Protein AF-A0A970ELD9-F1 (afdb_monomer_lite)

Secondary structure (DSSP, 8-state):
---EEEEEEEEEETTEEEEEEEEEEEHHHHHHHHHHHHHTTPEEEEEEEEEEE-

Foldseek 3Di:
DQKFFKKWWWKAAPVGIDIDIDGRHGPVRVVVVVVVCVVNVIGTDDMDTPDIDD

Radius of gyration: 11.44 Å; chains: 1; bounding box: 31×14×30 Å

Sequence (54 aa):
MLQRFEYMIVYTTPKGRRVALYKGMAQKELDRLLKRLRREGCKIDKIVIVRHCN

pLDDT: mean 90.59, std 8.51, range [57.41, 96.25]

Structure (mmCIF, N/CA/C/O backbone):
data_AF-A0A970ELD9-F1
#
_entry.id   AF-A0A970ELD9-F1
#
loop_
_atom_site.group_PDB
_atom_site.id
_atom_site.type_symbol
_atom_site.label_atom_id
_atom_site.label_alt_id
_atom_site.label_comp_id
_atom_site.label_asym_id
_atom_site.label_entity_id
_atom_site.label_seq_id
_atom_site.pdbx_PDB_ins_code
_atom_site.Cartn_x
_atom_site.Cartn_y
_atom_site.Cartn_z
_atom_site.occupancy
_atom_site.B_iso_or_equiv
_atom_site.auth_seq_id
_atom_site.auth_comp_id
_atom_site.auth_asym_id
_atom_site.auth_atom_id
_atom_site.pdbx_PDB_model_num
ATOM 1 N N . MET A 1 1 ? 18.751 3.248 -14.708 1.00 57.41 1 MET A N 1
ATOM 2 C CA . MET A 1 1 ? 17.321 3.526 -14.971 1.00 57.41 1 MET A CA 1
ATOM 3 C C . MET A 1 1 ? 16.521 3.184 -13.726 1.00 57.41 1 MET A C 1
ATOM 5 O O . MET A 1 1 ? 16.688 2.089 -13.206 1.00 57.41 1 MET A O 1
ATOM 9 N N . LEU A 1 2 ? 15.718 4.112 -13.202 1.00 63.31 2 LEU A N 1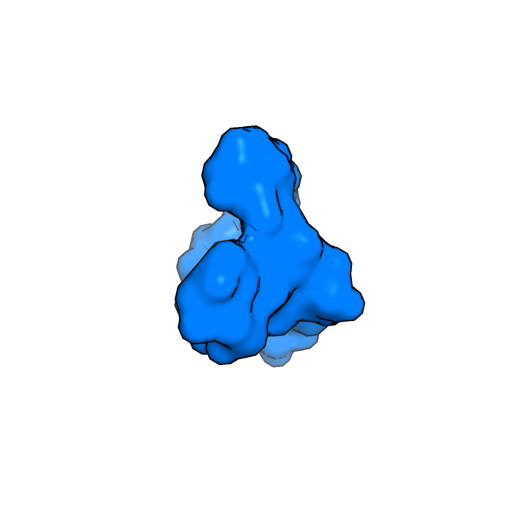
ATOM 10 C CA . LEU A 1 2 ? 14.785 3.809 -12.112 1.00 63.31 2 LEU A CA 1
ATOM 11 C C . LEU A 1 2 ? 13.565 3.118 -12.724 1.00 63.31 2 LEU A C 1
ATOM 13 O O . LEU A 1 2 ? 12.784 3.772 -13.405 1.00 63.31 2 LEU 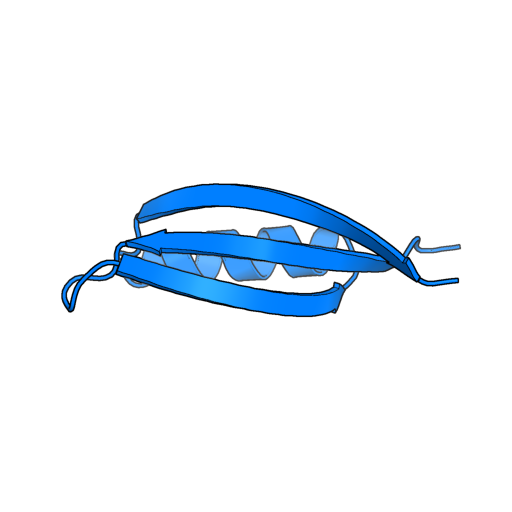A O 1
ATOM 17 N N . GLN A 1 3 ? 13.434 1.807 -12.511 1.00 81.50 3 GLN A N 1
ATOM 18 C CA . GLN A 1 3 ? 12.254 1.065 -12.951 1.00 81.50 3 GLN A CA 1
ATOM 19 C C . GLN A 1 3 ? 11.021 1.605 -12.217 1.00 81.50 3 GLN A C 1
ATOM 21 O O . GLN A 1 3 ? 11.029 1.758 -10.989 1.00 81.50 3 GLN A O 1
ATOM 26 N N . ARG A 1 4 ? 9.983 1.931 -12.985 1.00 88.50 4 ARG A N 1
ATOM 27 C CA . ARG A 1 4 ? 8.696 2.405 -12.482 1.00 88.50 4 ARG A CA 1
ATOM 28 C C . ARG A 1 4 ? 7.662 1.313 -12.667 1.00 88.50 4 ARG A C 1
ATOM 30 O O . ARG A 1 4 ? 7.733 0.534 -13.610 1.00 88.50 4 ARG A O 1
ATOM 37 N N . PHE A 1 5 ? 6.689 1.269 -11.773 1.00 90.88 5 PHE A N 1
ATOM 38 C CA . PHE A 1 5 ? 5.680 0.225 -11.769 1.00 90.88 5 PHE A CA 1
ATOM 39 C C . PHE A 1 5 ? 4.300 0.805 -11.531 1.00 90.88 5 PHE A C 1
ATOM 41 O O . PHE A 1 5 ? 4.132 1.906 -11.002 1.00 90.88 5 PHE A O 1
ATOM 48 N N . GLU A 1 6 ? 3.298 0.028 -11.901 1.00 92.94 6 GLU A N 1
ATOM 49 C CA . GLU A 1 6 ? 1.954 0.215 -11.392 1.00 92.94 6 GLU A CA 1
ATOM 50 C C . GLU A 1 6 ? 1.718 -0.720 -10.211 1.00 92.94 6 GLU A C 1
ATOM 52 O O . GLU A 1 6 ? 1.868 -1.933 -10.344 1.00 92.94 6 GLU A O 1
ATOM 57 N N . TYR A 1 7 ? 1.342 -0.159 -9.066 1.00 94.31 7 TYR A N 1
ATOM 58 C CA . TYR A 1 7 ? 1.028 -0.907 -7.856 1.00 94.31 7 TYR A CA 1
ATOM 59 C C . TYR A 1 7 ? -0.462 -0.836 -7.557 1.00 94.31 7 TYR A C 1
ATOM 61 O O . TYR A 1 7 ? -1.034 0.247 -7.459 1.00 94.31 7 TYR A O 1
ATOM 69 N N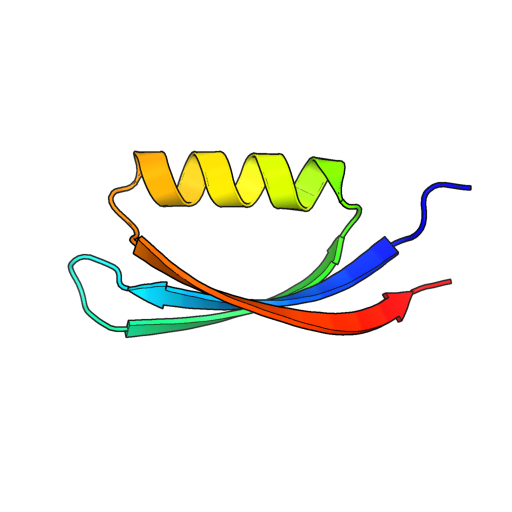 . MET A 1 8 ? -1.078 -1.986 -7.323 1.00 94.94 8 MET A N 1
ATOM 70 C CA . MET A 1 8 ? -2.375 -2.075 -6.668 1.00 94.94 8 MET A CA 1
ATOM 71 C C . MET A 1 8 ? -2.152 -2.357 -5.184 1.00 94.94 8 MET A C 1
ATOM 73 O O . MET A 1 8 ? -1.535 -3.360 -4.823 1.00 94.94 8 MET A O 1
ATOM 77 N N . ILE A 1 9 ? -2.661 -1.483 -4.322 1.00 95.75 9 ILE A N 1
ATOM 78 C CA . ILE A 1 9 ? -2.540 -1.594 -2.869 1.00 95.75 9 ILE A CA 1
ATOM 79 C C . ILE A 1 9 ? -3.935 -1.761 -2.278 1.00 95.75 9 ILE A C 1
ATOM 81 O O . ILE A 1 9 ? -4.813 -0.917 -2.456 1.00 95.75 9 ILE A O 1
ATOM 85 N N . VAL A 1 10 ? -4.123 -2.855 -1.549 1.00 96.00 10 VAL A N 1
ATOM 86 C CA . VAL A 1 10 ? -5.298 -3.113 -0.721 1.00 96.00 10 VAL A CA 1
ATOM 87 C C . VAL A 1 10 ? -4.921 -2.798 0.715 1.00 96.00 10 VAL A C 1
ATOM 89 O O . VAL A 1 10 ? -3.933 -3.330 1.229 1.00 96.00 10 VAL A O 1
ATOM 92 N N . TYR A 1 11 ? -5.687 -1.925 1.354 1.00 96.25 11 TYR A N 1
ATOM 93 C CA . TYR A 1 11 ? -5.441 -1.518 2.729 1.00 96.25 11 TYR A CA 1
ATOM 94 C C . TYR A 1 11 ? -6.743 -1.217 3.463 1.00 96.25 11 TYR A C 1
ATOM 96 O O . TYR A 1 11 ? -7.729 -0.769 2.880 1.00 96.25 11 TYR A O 1
ATOM 104 N N . THR A 1 12 ? -6.737 -1.439 4.767 1.00 95.62 12 THR A N 1
ATOM 105 C CA . THR A 1 12 ? -7.863 -1.178 5.653 1.00 95.62 12 THR A CA 1
ATOM 106 C C . THR A 1 12 ? -7.628 0.118 6.413 1.00 95.62 12 THR A C 1
ATOM 108 O O . THR A 1 12 ? -6.599 0.300 7.061 1.00 95.62 12 THR A O 1
ATOM 111 N N . THR A 1 13 ? -8.587 1.032 6.307 1.00 93.31 13 THR A N 1
ATOM 112 C CA . THR A 1 13 ? -8.634 2.300 7.045 1.00 93.31 13 THR A CA 1
ATOM 113 C C . THR A 1 13 ? -9.609 2.178 8.220 1.00 93.31 13 THR A C 1
ATOM 115 O O . THR A 1 13 ? -10.439 1.264 8.214 1.00 93.31 13 THR A O 1
ATOM 118 N N . PRO A 1 14 ? -9.631 3.135 9.165 1.00 88.69 14 PRO A N 1
ATOM 119 C CA . PRO A 1 14 ? -10.676 3.188 10.192 1.00 88.69 14 PRO A CA 1
ATOM 120 C C . PRO A 1 14 ? -12.105 3.258 9.625 1.00 88.69 14 PRO A C 1
ATOM 122 O O . PRO A 1 14 ? -13.056 2.876 10.293 1.00 88.69 14 PRO A O 1
ATOM 125 N N . LYS A 1 15 ? -12.264 3.722 8.377 1.00 91.12 15 LYS A N 1
ATOM 126 C CA . LYS A 1 15 ? -13.551 3.805 7.666 1.00 91.12 15 LYS A CA 1
ATOM 127 C C . LYS A 1 15 ? -13.863 2.556 6.829 1.00 91.12 15 LYS A C 1
ATOM 129 O O . LYS A 1 15 ? -14.814 2.568 6.054 1.00 91.12 15 LYS A O 1
ATOM 134 N N . GLY A 1 16 ? -13.041 1.511 6.928 1.00 92.44 16 GLY A N 1
ATOM 135 C CA . GLY A 1 16 ? -13.189 0.262 6.187 1.00 92.44 16 GLY A CA 1
ATOM 136 C C . GLY A 1 16 ? -12.114 0.026 5.127 1.00 92.44 16 GLY A C 1
ATOM 137 O O . GLY A 1 16 ? -11.126 0.763 5.004 1.00 92.44 16 GLY A O 1
ATOM 138 N N . ARG A 1 17 ? -12.311 -1.053 4.366 1.00 94.19 17 ARG A N 1
ATOM 139 C CA . ARG A 1 17 ? -11.366 -1.563 3.368 1.00 94.19 17 ARG A CA 1
ATOM 140 C C . ARG A 1 17 ? -11.346 -0.694 2.111 1.00 94.19 17 ARG A C 1
ATOM 142 O O . ARG A 1 17 ? -12.388 -0.273 1.613 1.00 94.19 17 ARG A O 1
ATOM 149 N N . ARG A 1 18 ? -10.150 -0.441 1.583 1.00 94.88 18 ARG A N 1
ATOM 150 C CA . ARG A 1 18 ? -9.891 0.350 0.377 1.00 94.88 18 ARG A CA 1
ATOM 151 C 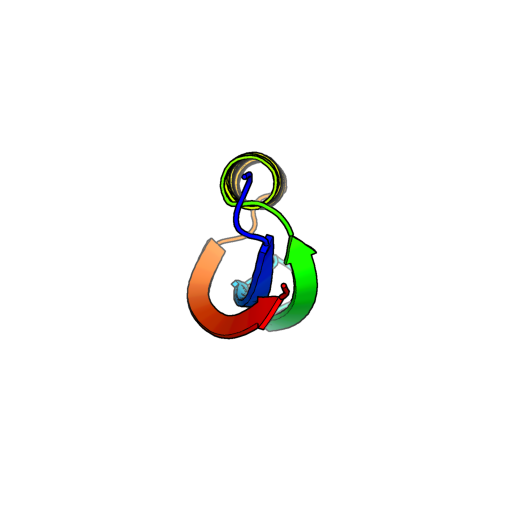C . ARG A 1 18 ? -8.956 -0.401 -0.565 1.00 94.88 18 ARG A C 1
ATOM 153 O O . ARG A 1 18 ? -8.115 -1.195 -0.145 1.00 94.88 18 ARG A O 1
ATOM 160 N N . VAL A 1 19 ? -9.120 -0.127 -1.854 1.00 95.06 19 VAL A N 1
ATOM 161 C CA . VAL A 1 19 ? -8.245 -0.591 -2.931 1.00 95.06 19 VAL A CA 1
ATOM 162 C C . VAL A 1 19 ? -7.859 0.636 -3.744 1.00 95.06 19 VAL A C 1
ATOM 164 O O . VAL A 1 19 ? -8.735 1.403 -4.140 1.00 95.06 19 VAL A O 1
ATOM 167 N N . ALA A 1 20 ? -6.563 0.838 -3.961 1.00 94.19 20 ALA A N 1
ATOM 168 C CA . ALA A 1 20 ? -6.038 1.958 -4.732 1.00 94.19 20 ALA A CA 1
ATOM 169 C C . ALA A 1 20 ? -4.987 1.482 -5.737 1.00 94.19 20 ALA A C 1
ATOM 171 O O . ALA A 1 20 ? -4.248 0.531 -5.481 1.00 94.19 20 ALA A O 1
ATOM 172 N N . LEU A 1 21 ? -4.930 2.165 -6.877 1.00 94.38 21 LEU A N 1
ATOM 173 C CA . LEU A 1 21 ? -4.034 1.867 -7.986 1.00 94.38 21 LEU A CA 1
ATOM 174 C C . LEU A 1 21 ? -3.107 3.064 -8.211 1.00 94.38 21 LEU A C 1
ATOM 176 O O . LEU A 1 21 ? -3.570 4.181 -8.431 1.00 94.38 21 LEU A O 1
ATOM 180 N N . TYR A 1 22 ? -1.802 2.828 -8.151 1.00 92.12 22 TYR A N 1
ATOM 181 C CA . TYR A 1 22 ? -0.761 3.844 -8.253 1.00 92.12 22 TYR A CA 1
ATOM 182 C C . TYR A 1 22 ? 0.115 3.560 -9.467 1.00 92.12 22 TYR A C 1
ATOM 184 O O . TYR A 1 22 ? 0.839 2.571 -9.488 1.00 92.12 22 TYR A O 1
ATOM 192 N N . LYS A 1 23 ? 0.046 4.424 -10.481 1.00 91.69 23 LYS A N 1
ATOM 193 C CA . LYS A 1 23 ? 0.733 4.268 -11.774 1.00 91.69 23 LYS A CA 1
ATOM 194 C C . LYS A 1 23 ? 2.100 4.951 -11.781 1.00 91.69 23 LYS A C 1
ATOM 196 O O . LYS A 1 23 ? 2.226 6.058 -11.272 1.00 91.69 23 LYS A O 1
ATOM 201 N N . GLY A 1 24 ? 3.089 4.331 -12.430 1.00 89.50 24 GLY A N 1
ATOM 202 C CA . GLY A 1 24 ? 4.380 4.969 -12.725 1.00 89.50 24 GLY A CA 1
ATOM 203 C C . GLY A 1 24 ? 5.227 5.293 -11.490 1.00 89.50 24 GLY A C 1
ATOM 204 O O . GLY A 1 24 ? 6.018 6.234 -11.513 1.00 89.50 24 GLY A O 1
ATOM 205 N N . MET A 1 25 ? 5.058 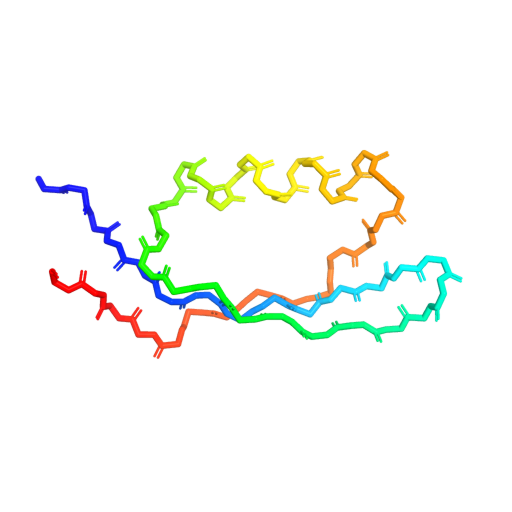4.527 -10.417 1.00 91.56 25 MET A N 1
ATOM 206 C CA . MET A 1 25 ? 5.688 4.760 -9.125 1.00 91.56 25 MET A CA 1
ATOM 207 C C . MET A 1 25 ? 7.000 3.980 -9.028 1.00 91.56 25 MET A C 1
ATOM 209 O O . MET A 1 25 ? 7.049 2.787 -9.334 1.00 91.56 25 MET A O 1
ATOM 213 N N . ALA A 1 26 ? 8.074 4.638 -8.600 1.00 92.50 26 ALA A N 1
ATOM 214 C CA . ALA A 1 26 ? 9.316 3.952 -8.265 1.00 92.50 26 ALA A CA 1
ATOM 215 C C . ALA A 1 26 ? 9.204 3.271 -6.893 1.00 92.50 26 ALA A C 1
ATOM 217 O O . ALA A 1 26 ? 8.465 3.715 -6.013 1.00 92.50 26 ALA A O 1
ATOM 218 N N . GLN A 1 27 ? 10.016 2.244 -6.651 1.00 90.06 27 GLN A N 1
ATOM 219 C CA . GLN A 1 27 ? 9.978 1.510 -5.381 1.00 90.06 27 GLN A CA 1
ATOM 220 C C . GLN A 1 27 ? 10.212 2.406 -4.148 1.00 90.06 27 GLN A C 1
ATOM 222 O O . GLN A 1 27 ? 9.526 2.272 -3.140 1.00 90.06 27 GLN A O 1
ATOM 227 N N . LYS A 1 28 ? 11.094 3.411 -4.250 1.00 92.88 28 LYS A N 1
ATOM 228 C CA . LYS A 1 28 ? 11.315 4.394 -3.169 1.00 92.88 28 LYS A CA 1
ATOM 229 C C . LYS A 1 28 ? 10.076 5.244 -2.864 1.00 92.88 28 LYS A C 1
ATOM 231 O O . LYS A 1 28 ? 9.892 5.678 -1.727 1.00 92.88 28 LYS A O 1
ATOM 236 N N . GLU A 1 29 ? 9.256 5.531 -3.872 1.00 93.12 29 GLU A N 1
ATOM 237 C CA . GLU A 1 29 ? 8.006 6.280 -3.710 1.00 93.12 29 GLU A CA 1
ATOM 238 C C . GLU A 1 29 ? 6.937 5.402 -3.057 1.00 93.12 29 GLU A C 1
ATOM 240 O O . GLU A 1 29 ? 6.255 5.863 -2.138 1.00 93.12 29 GLU A O 1
ATOM 245 N N . LEU A 1 30 ? 6.871 4.122 -3.444 1.00 93.94 30 LEU A N 1
ATOM 246 C CA . LEU A 1 30 ? 6.027 3.129 -2.783 1.00 93.94 30 LEU A CA 1
ATOM 247 C C . LEU A 1 30 ? 6.367 3.028 -1.291 1.00 93.94 30 LEU A C 1
ATOM 249 O O . LEU A 1 30 ? 5.475 3.139 -0.454 1.00 93.94 30 LEU A O 1
ATOM 253 N N . ASP A 1 31 ? 7.643 2.900 -0.931 1.00 94.50 31 ASP A N 1
ATOM 254 C CA . ASP A 1 31 ? 8.057 2.797 0.474 1.00 94.50 31 ASP A CA 1
ATOM 255 C C . ASP A 1 31 ? 7.633 4.020 1.300 1.00 94.50 31 ASP A C 1
ATOM 257 O O . ASP A 1 31 ? 7.209 3.893 2.455 1.00 94.50 31 ASP A O 1
ATOM 261 N N . ARG A 1 32 ? 7.718 5.222 0.713 1.00 95.69 32 ARG A N 1
ATOM 262 C CA . ARG A 1 32 ? 7.251 6.463 1.352 1.00 95.69 32 ARG A CA 1
ATOM 263 C C . ARG A 1 32 ? 5.736 6.458 1.539 1.00 95.69 32 ARG A C 1
ATOM 265 O O . ARG A 1 32 ? 5.266 6.812 2.622 1.00 95.69 32 ARG A O 1
ATOM 272 N N . LEU A 1 33 ? 4.986 6.025 0.526 1.00 94.44 33 LEU A N 1
ATOM 273 C CA . LEU A 1 33 ? 3.532 5.900 0.592 1.00 94.44 33 LEU A CA 1
ATOM 274 C C . LEU A 1 33 ? 3.106 4.909 1.683 1.00 94.44 33 LEU A C 1
ATOM 276 O O . LEU A 1 33 ? 2.271 5.243 2.520 1.00 94.44 33 LEU A O 1
ATOM 280 N N . LEU A 1 34 ? 3.717 3.724 1.734 1.00 94.94 34 LEU A N 1
ATOM 281 C CA . LEU A 1 34 ? 3.396 2.701 2.733 1.00 94.94 34 LEU A CA 1
ATOM 282 C C . LEU A 1 34 ? 3.698 3.180 4.156 1.00 94.94 34 LEU A C 1
ATOM 284 O O . LEU A 1 34 ? 2.902 2.946 5.068 1.00 94.94 34 LEU A O 1
ATOM 288 N N . LYS A 1 35 ? 4.817 3.890 4.357 1.00 96.06 35 LYS A N 1
ATOM 289 C CA . LYS A 1 35 ? 5.138 4.516 5.649 1.00 96.06 35 LYS A CA 1
ATOM 290 C C . LYS A 1 35 ? 4.081 5.539 6.058 1.00 96.06 35 LYS A C 1
ATOM 292 O O . LYS A 1 35 ? 3.683 5.553 7.221 1.00 96.06 35 LYS A O 1
ATOM 297 N N . ARG A 1 36 ? 3.619 6.373 5.123 1.00 95.25 36 ARG A N 1
ATOM 298 C CA . ARG A 1 36 ? 2.565 7.362 5.379 1.00 95.25 36 ARG A CA 1
ATOM 299 C C . ARG A 1 36 ? 1.238 6.693 5.739 1.00 95.25 36 ARG A C 1
ATOM 301 O O . ARG A 1 36 ? 0.685 7.014 6.782 1.00 95.25 36 ARG A O 1
ATOM 308 N N . LEU A 1 37 ? 0.792 5.713 4.952 1.00 92.62 37 LEU A N 1
ATOM 309 C CA . LEU A 1 37 ? -0.446 4.970 5.214 1.00 92.62 37 LEU A CA 1
ATOM 310 C C . LEU A 1 37 ? -0.434 4.322 6.606 1.00 92.62 37 LEU A C 1
ATOM 312 O O . LEU A 1 37 ? -1.399 4.450 7.353 1.00 92.62 37 LEU A O 1
ATOM 316 N N . ARG A 1 38 ? 0.683 3.699 7.003 1.00 93.25 38 ARG A N 1
ATOM 317 C CA . ARG A 1 38 ? 0.828 3.123 8.351 1.00 93.25 38 ARG A CA 1
ATOM 318 C C . ARG A 1 38 ? 0.738 4.177 9.458 1.00 93.25 38 ARG A C 1
ATOM 320 O O . ARG A 1 38 ? 0.116 3.917 10.481 1.00 93.25 38 ARG A O 1
ATOM 327 N N . ARG A 1 39 ? 1.325 5.364 9.259 1.00 94.88 39 ARG A N 1
ATOM 328 C CA . ARG A 1 39 ? 1.227 6.487 10.215 1.00 94.88 39 ARG A CA 1
ATOM 329 C C . ARG A 1 39 ? -0.192 7.042 10.329 1.00 94.88 39 ARG A C 1
ATOM 331 O O . ARG A 1 39 ? -0.580 7.471 11.404 1.00 94.88 39 ARG A O 1
ATOM 338 N N . GLU A 1 40 ? -0.965 6.992 9.250 1.00 92.38 40 GLU A N 1
ATOM 339 C CA . GLU A 1 40 ? -2.381 7.383 9.222 1.00 92.38 40 GLU A CA 1
ATOM 340 C C . GLU A 1 40 ? -3.312 6.303 9.818 1.00 92.38 40 GLU A C 1
ATOM 342 O O . GLU A 1 40 ? -4.533 6.419 9.743 1.00 92.38 40 GLU A O 1
ATOM 347 N N . GLY A 1 41 ? -2.755 5.236 10.404 1.00 92.50 41 GLY A N 1
ATOM 348 C CA . GLY A 1 41 ? -3.525 4.143 11.001 1.00 92.50 41 GLY A CA 1
ATOM 349 C C . GLY A 1 41 ? -4.089 3.155 9.979 1.00 92.50 41 GLY A C 1
ATOM 350 O O . GLY A 1 41 ? -4.972 2.365 10.311 1.00 92.50 41 GLY A O 1
ATOM 351 N N . CYS A 1 42 ? -3.601 3.175 8.736 1.00 94.75 42 CYS A N 1
ATOM 352 C CA . CYS A 1 42 ? -3.998 2.197 7.733 1.00 94.75 42 CYS A CA 1
ATOM 353 C C . CYS A 1 42 ? -3.201 0.897 7.890 1.00 94.75 42 CYS A C 1
ATOM 355 O O . CYS A 1 42 ? -1.970 0.902 7.998 1.00 94.75 42 CYS A O 1
ATOM 357 N N . LYS A 1 43 ? -3.894 -0.238 7.804 1.00 95.38 43 LYS A N 1
ATOM 358 C CA . LYS A 1 43 ? -3.287 -1.569 7.728 1.00 95.38 43 LYS A CA 1
ATOM 359 C C . LYS A 1 43 ? -3.158 -1.983 6.268 1.00 95.38 43 LYS A C 1
ATOM 361 O O . LYS A 1 43 ? -4.152 -2.045 5.558 1.00 95.38 43 LYS A O 1
ATOM 366 N N . ILE A 1 44 ? -1.942 -2.264 5.811 1.00 95.50 44 ILE A N 1
ATOM 367 C CA . ILE A 1 44 ? -1.720 -2.760 4.448 1.00 95.50 44 ILE A CA 1
ATOM 368 C C . ILE A 1 44 ? -2.042 -4.253 4.412 1.00 95.50 44 ILE A C 1
ATOM 370 O O . ILE A 1 44 ? -1.424 -5.023 5.144 1.00 95.50 44 ILE A O 1
ATOM 374 N N . ASP A 1 45 ? -2.983 -4.648 3.560 1.00 94.56 45 ASP A N 1
ATOM 375 C CA . ASP A 1 45 ? -3.433 -6.036 3.433 1.00 94.56 45 ASP A CA 1
ATOM 376 C C . ASP A 1 45 ? -2.723 -6.754 2.280 1.00 94.56 45 ASP A C 1
ATOM 378 O O . ASP A 1 45 ? -2.326 -7.909 2.409 1.00 94.56 45 ASP A O 1
ATOM 382 N N . LYS A 1 46 ? -2.566 -6.080 1.131 1.00 94.56 46 LYS A N 1
ATOM 383 C CA . LYS A 1 46 ? -1.935 -6.659 -0.063 1.00 94.56 46 LYS A CA 1
ATOM 384 C C . LYS A 1 46 ? -1.317 -5.576 -0.942 1.00 94.56 46 LYS A C 1
ATOM 386 O O . LYS A 1 46 ? -1.901 -4.511 -1.108 1.00 94.56 46 LYS A O 1
ATOM 391 N N . ILE A 1 47 ? -0.172 -5.874 -1.550 1.00 94.50 47 ILE A N 1
ATOM 392 C CA . ILE A 1 47 ? 0.458 -5.050 -2.588 1.00 94.50 47 ILE A CA 1
ATOM 393 C C . ILE A 1 47 ? 0.700 -5.953 -3.797 1.00 94.50 47 ILE A C 1
ATOM 395 O O . ILE A 1 47 ? 1.211 -7.060 -3.642 1.00 94.50 47 ILE A O 1
ATOM 399 N N . VAL A 1 48 ? 0.314 -5.502 -4.988 1.00 93.75 48 VAL A N 1
ATOM 400 C CA . VAL A 1 48 ? 0.480 -6.236 -6.248 1.00 93.75 48 VAL A CA 1
ATOM 401 C C . VAL A 1 48 ? 1.121 -5.315 -7.274 1.00 93.75 48 VAL A C 1
ATOM 403 O O . VAL A 1 48 ? 0.684 -4.178 -7.430 1.00 93.75 48 VAL A O 1
ATOM 406 N N . ILE A 1 49 ? 2.131 -5.808 -7.986 1.00 92.12 49 ILE A N 1
ATOM 407 C CA . ILE A 1 49 ? 2.672 -5.138 -9.170 1.00 92.12 49 ILE A CA 1
ATOM 4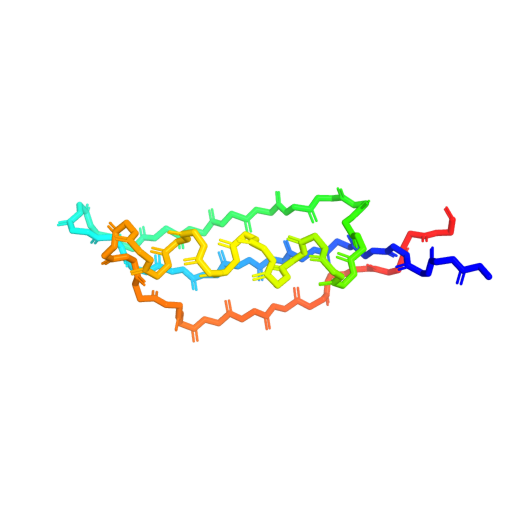08 C C . ILE A 1 49 ? 1.788 -5.524 -10.353 1.00 92.12 49 ILE A C 1
ATOM 410 O O . ILE A 1 49 ? 1.653 -6.702 -10.667 1.00 92.12 49 ILE A O 1
ATOM 414 N N . VAL A 1 50 ? 1.161 -4.533 -10.976 1.00 88.62 50 VAL A N 1
ATOM 415 C CA . VAL A 1 50 ? 0.228 -4.716 -12.093 1.00 88.62 50 VAL A CA 1
ATOM 416 C C . VAL A 1 50 ? 0.964 -4.665 -13.430 1.00 88.62 50 VAL A C 1
ATOM 418 O O . VAL A 1 50 ? 0.666 -5.450 -14.322 1.00 88.62 50 VAL A O 1
ATOM 421 N N . ARG A 1 51 ? 1.939 -3.759 -13.578 1.00 86.44 51 ARG A N 1
ATOM 422 C CA . ARG A 1 51 ? 2.786 -3.669 -14.777 1.00 86.44 51 ARG A CA 1
ATOM 423 C C . ARG A 1 51 ? 4.108 -2.963 -14.501 1.00 86.44 51 ARG A C 1
ATOM 425 O O . ARG A 1 51 ? 4.209 -2.169 -13.565 1.00 86.44 51 ARG A O 1
ATOM 432 N N . HIS A 1 52 ? 5.081 -3.216 -15.369 1.00 79.94 52 HIS A N 1
ATOM 433 C CA . HIS A 1 52 ? 6.285 -2.402 -15.499 1.00 79.94 52 HIS A CA 1
ATOM 434 C C . HIS A 1 52 ? 5.968 -1.195 -16.391 1.00 79.94 52 HIS A C 1
ATOM 436 O O . HIS A 1 52 ? 5.355 -1.342 -17.449 1.00 79.94 52 HIS A O 1
ATOM 442 N N . CYS A 1 53 ? 6.361 -0.006 -15.951 1.00 72.00 53 CYS A N 1
ATOM 443 C CA . CYS A 1 53 ? 6.352 1.204 -16.758 1.00 72.00 53 CYS A CA 1
ATOM 444 C C . CYS A 1 53 ? 7.785 1.438 -17.252 1.00 72.00 53 CYS A C 1
ATOM 446 O O . CYS A 1 53 ? 8.688 1.618 -16.429 1.00 72.00 53 CYS A O 1
ATOM 448 N N . ASN A 1 54 ? 7.968 1.399 -18.573 1.00 60.00 54 ASN A N 1
ATOM 449 C CA . ASN A 1 54 ? 9.215 1.797 -19.231 1.00 60.00 54 ASN A CA 1
ATOM 450 C C . ASN A 1 54 ? 9.433 3.308 -19.138 1.00 60.00 54 ASN A C 1
ATOM 452 O O . ASN A 1 54 ? 8.423 4.050 -19.185 1.00 60.00 54 ASN A O 1
#